Protein AF-A0A5C7QS18-F1 (afdb_monomer_lite)

Sequence (61 aa):
DLPALYVDSEGKATNPVLAPRLKLADLSGRALMIHAGGDNHSDHPAPLGGGGARMACGVIQ

Foldseek 3Di:
DFAWFDADPVRDGDDDGDDPPDDLVVQAQHKDWQAPDTAPPDCPPHHRRPRPHTDDMDGDD

pLDDT: mean 98.03, std 0.81, range [93.69, 98.75]

Structure (mmCIF, N/CA/C/O backbone):
data_AF-A0A5C7QS18-F1
#
_entry.id   AF-A0A5C7QS18-F1
#
loop_
_atom_site.group_PDB
_atom_site.id
_atom_site.type_symbol
_atom_site.label_atom_id
_atom_site.label_alt_id
_atom_site.label_comp_id
_atom_site.label_asym_id
_atom_site.label_entity_id
_atom_site.label_seq_id
_atom_site.pdbx_PDB_ins_code
_atom_site.Cartn_x
_atom_site.Cartn_y
_atom_site.Cartn_z
_atom_site.occupancy
_atom_site.B_iso_or_equiv
_atom_site.auth_seq_id
_atom_site.auth_comp_id
_atom_site.auth_asym_id
_atom_site.auth_atom_id
_atom_site.pdbx_PDB_model_num
ATOM 1 N N . ASP A 1 1 ? 3.925 6.030 3.663 1.00 96.50 1 ASP A N 1
ATOM 2 C CA . ASP A 1 1 ? 4.477 4.854 2.962 1.00 96.50 1 ASP A CA 1
ATOM 3 C C . ASP A 1 1 ? 4.170 3.591 3.733 1.00 96.50 1 ASP A C 1
ATOM 5 O O . ASP A 1 1 ? 4.327 3.563 4.956 1.00 96.50 1 ASP A O 1
ATOM 9 N N . LEU A 1 2 ? 3.673 2.594 3.011 1.00 98.31 2 LEU A N 1
ATOM 10 C CA . LEU A 1 2 ? 3.337 1.251 3.479 1.00 98.31 2 LEU A CA 1
ATOM 11 C C . LEU A 1 2 ? 4.222 0.255 2.712 1.00 98.31 2 LEU A C 1
ATOM 13 O O . LEU A 1 2 ? 4.768 0.636 1.679 1.00 98.31 2 LEU A O 1
ATOM 17 N N . PRO A 1 3 ? 4.352 -1.007 3.152 1.00 98.56 3 PRO A N 1
ATOM 18 C CA . PRO A 1 3 ? 4.904 -2.047 2.289 1.00 98.56 3 PRO A CA 1
ATOM 19 C C . PRO A 1 3 ? 4.108 -2.166 0.979 1.00 98.56 3 PRO A C 1
ATOM 21 O O . PRO A 1 3 ? 2.893 -1.949 0.971 1.00 98.56 3 PRO A O 1
ATOM 24 N N . ALA A 1 4 ? 4.787 -2.522 -0.114 1.00 98.31 4 ALA A N 1
ATOM 25 C CA . ALA A 1 4 ? 4.152 -2.702 -1.417 1.00 98.31 4 ALA A CA 1
ATOM 26 C C . ALA A 1 4 ? 3.058 -3.789 -1.383 1.00 98.31 4 ALA A C 1
ATOM 28 O O . ALA A 1 4 ? 3.197 -4.812 -0.709 1.00 98.31 4 ALA A O 1
ATOM 29 N N . LEU A 1 5 ? 1.977 -3.574 -2.139 1.00 98.56 5 LEU A N 1
ATOM 30 C CA . LEU A 1 5 ? 0.890 -4.542 -2.283 1.00 98.56 5 LEU A CA 1
ATOM 31 C C . LEU A 1 5 ? 1.278 -5.614 -3.308 1.00 98.56 5 LEU A C 1
ATOM 33 O O . LEU A 1 5 ? 1.495 -5.304 -4.477 1.00 98.56 5 LEU A O 1
ATOM 37 N N . TYR A 1 6 ? 1.329 -6.875 -2.883 1.00 98.50 6 TYR A N 1
ATOM 38 C CA . TYR A 1 6 ? 1.522 -7.999 -3.796 1.00 98.50 6 TYR A CA 1
ATOM 39 C C . TYR A 1 6 ? 0.195 -8.417 -4.439 1.00 98.50 6 TYR A C 1
ATOM 41 O O . TYR A 1 6 ? -0.802 -8.622 -3.742 1.00 98.50 6 TYR A O 1
ATOM 49 N N . VAL A 1 7 ? 0.214 -8.579 -5.761 1.00 98.25 7 VAL A N 1
ATOM 50 C CA . VAL A 1 7 ? -0.886 -9.130 -6.558 1.00 98.25 7 VAL A CA 1
ATOM 51 C C . VAL A 1 7 ? -0.372 -10.389 -7.247 1.00 98.25 7 VAL A C 1
ATOM 53 O O . VAL A 1 7 ? 0.674 -10.352 -7.898 1.00 98.25 7 VAL A O 1
ATOM 56 N N . ASP A 1 8 ? -1.077 -11.503 -7.075 1.00 98.25 8 ASP A N 1
ATOM 57 C CA . ASP A 1 8 ? -0.700 -12.775 -7.688 1.00 98.25 8 ASP A CA 1
ATOM 58 C C . ASP A 1 8 ? -1.046 -12.834 -9.189 1.00 98.25 8 ASP A C 1
ATOM 60 O O . ASP A 1 8 ? -1.639 -11.919 -9.767 1.00 98.25 8 ASP A O 1
ATOM 64 N N . SER A 1 9 ? -0.672 -13.935 -9.845 1.00 98.25 9 SER A N 1
ATOM 65 C CA . SER A 1 9 ? -0.927 -14.149 -11.275 1.00 98.25 9 SER A CA 1
ATOM 66 C C . SER A 1 9 ? -2.411 -14.277 -11.642 1.00 98.25 9 SER A C 1
ATOM 68 O O . SER A 1 9 ? -2.742 -14.196 -12.822 1.00 98.25 9 SER A O 1
ATOM 70 N N . GLU A 1 10 ? -3.300 -14.493 -10.668 1.00 98.31 10 GLU A N 1
ATOM 71 C CA . GLU A 1 10 ? -4.756 -14.490 -10.863 1.00 98.31 10 GLU A CA 1
ATOM 72 C C . GLU A 1 10 ? -5.367 -13.092 -10.662 1.00 98.31 10 GLU A C 1
ATOM 74 O O . GLU A 1 10 ? -6.577 -12.918 -10.815 1.00 98.31 10 GLU A O 1
ATOM 79 N N . GLY A 1 11 ? -4.555 -12.088 -10.316 1.00 97.94 11 GLY A N 1
ATOM 80 C CA . GLY A 1 11 ? -5.013 -10.729 -10.049 1.00 97.94 11 GLY A CA 1
ATOM 81 C C . GLY A 1 11 ? -5.555 -10.524 -8.633 1.00 97.94 11 GLY A C 1
ATOM 82 O O . GLY A 1 11 ? -6.256 -9.540 -8.392 1.00 97.94 11 GLY A O 1
ATOM 83 N N . LYS A 1 12 ? -5.267 -11.427 -7.685 1.00 98.50 12 LYS A N 1
ATOM 84 C CA . LYS A 1 12 ? -5.735 -11.321 -6.296 1.00 98.50 12 LYS A CA 1
ATOM 85 C C . LYS A 1 12 ? -4.659 -10.738 -5.387 1.00 98.50 12 LYS A C 1
ATOM 87 O O . LYS A 1 12 ? -3.482 -11.075 -5.477 1.00 98.50 12 LYS A O 1
ATOM 92 N N . ALA A 1 13 ? -5.090 -9.888 -4.458 1.00 98.44 13 ALA A N 1
ATOM 93 C CA . ALA A 1 13 ? -4.236 -9.246 -3.462 1.00 98.44 13 ALA A CA 1
ATOM 94 C C . ALA A 1 13 ? -4.673 -9.659 -2.048 1.00 98.44 13 ALA A C 1
ATOM 96 O O . ALA A 1 13 ? -5.501 -8.997 -1.425 1.00 98.44 13 ALA A O 1
ATOM 97 N N . THR A 1 14 ? -4.168 -10.794 -1.559 1.00 98.31 14 THR A N 1
ATOM 98 C CA . THR A 1 14 ? -4.568 -11.372 -0.257 1.00 98.31 14 THR A CA 1
ATOM 99 C C . THR A 1 14 ? -3.441 -11.421 0.774 1.00 98.31 14 THR A C 1
ATOM 101 O O . THR A 1 14 ? -3.679 -11.813 1.915 1.00 98.31 14 THR A O 1
ATOM 104 N N . ASN A 1 15 ? -2.221 -11.014 0.409 1.00 98.25 15 ASN A N 1
ATOM 105 C CA . ASN A 1 15 ? -1.098 -10.961 1.340 1.00 98.25 15 ASN A CA 1
ATOM 106 C C . ASN A 1 15 ? -1.248 -9.755 2.294 1.00 98.25 15 ASN A C 1
ATOM 108 O O . ASN A 1 15 ? -1.270 -8.616 1.822 1.00 98.25 15 ASN A O 1
ATOM 112 N N . PRO A 1 16 ? -1.366 -9.967 3.618 1.00 98.31 16 PRO A N 1
ATOM 113 C CA . PRO A 1 16 ? -1.487 -8.868 4.566 1.00 98.31 16 PRO A CA 1
ATOM 114 C C . PRO A 1 16 ? -0.138 -8.175 4.787 1.00 98.31 16 PRO A C 1
ATOM 116 O O . PRO A 1 16 ? 0.905 -8.824 4.852 1.00 98.31 16 PRO A O 1
ATOM 119 N N . VAL A 1 17 ? -0.173 -6.859 5.001 1.00 98.25 17 VAL A N 1
ATOM 120 C CA . VAL A 1 17 ? 1.011 -6.046 5.315 1.00 98.25 17 VAL A CA 1
ATOM 121 C C . VAL A 1 17 ? 0.861 -5.347 6.663 1.00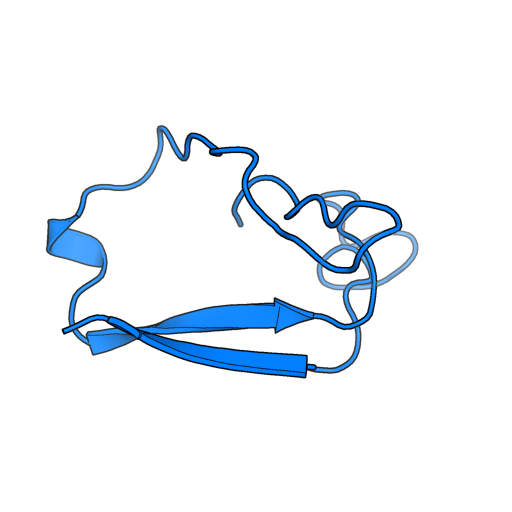 98.25 17 VAL A C 1
ATOM 123 O O . VAL A 1 17 ? -0.242 -5.001 7.084 1.00 98.25 17 VAL A O 1
ATOM 126 N N . LEU A 1 18 ? 1.985 -5.120 7.345 1.00 98.25 18 LEU A N 1
ATOM 127 C CA . LEU A 1 18 ? 2.036 -4.436 8.637 1.00 98.25 18 LEU A CA 1
ATOM 128 C C . LEU A 1 18 ? 2.640 -3.037 8.481 1.00 98.25 18 LEU A C 1
ATOM 130 O O . LEU A 1 18 ? 3.722 -2.877 7.920 1.00 98.25 18 LEU A O 1
ATOM 134 N N . ALA A 1 19 ? 1.977 -2.031 9.053 1.00 98.31 19 ALA A N 1
ATOM 135 C CA . ALA A 1 19 ? 2.470 -0.659 9.120 1.00 98.31 19 ALA A CA 1
ATOM 136 C C . ALA A 1 19 ? 2.676 -0.235 10.587 1.00 98.31 19 ALA A C 1
ATOM 138 O O . ALA A 1 19 ? 1.794 0.389 11.178 1.00 98.31 19 ALA A O 1
ATOM 139 N N . PRO A 1 20 ? 3.835 -0.541 11.204 1.00 97.94 20 PRO A N 1
ATOM 140 C CA . PRO A 1 20 ? 4.032 -0.394 12.652 1.00 97.94 20 PRO A CA 1
ATOM 141 C C . PRO A 1 20 ? 4.048 1.065 13.138 1.00 97.94 20 PRO A C 1
ATOM 143 O O . PRO A 1 20 ? 4.003 1.321 14.336 1.00 97.94 20 PRO A O 1
ATOM 146 N N . ARG A 1 21 ? 4.127 2.031 12.213 1.00 98.00 21 ARG A N 1
ATOM 147 C CA . ARG A 1 21 ? 4.136 3.472 12.502 1.00 98.00 21 ARG A CA 1
ATOM 148 C C . ARG A 1 21 ? 2.742 4.112 12.494 1.00 98.00 21 ARG A C 1
ATOM 150 O O . ARG A 1 21 ? 2.652 5.314 12.716 1.00 98.00 21 ARG A O 1
ATOM 157 N N . LEU A 1 22 ? 1.682 3.354 12.197 1.00 97.56 22 LEU A N 1
ATOM 158 C CA . LEU A 1 22 ? 0.319 3.876 12.066 1.00 97.56 22 LEU A CA 1
ATOM 159 C C . LEU A 1 22 ? -0.587 3.400 13.201 1.00 97.56 22 LEU A C 1
ATOM 161 O O . LEU A 1 22 ? -0.494 2.260 13.654 1.00 97.56 22 LEU A O 1
ATOM 165 N N . LYS A 1 23 ? -1.517 4.267 13.607 1.00 97.44 23 LYS A N 1
ATOM 166 C CA . LYS A 1 23 ? -2.670 3.910 14.437 1.00 97.44 23 LYS A CA 1
ATOM 167 C C . LYS A 1 23 ? -3.936 4.061 13.601 1.00 97.44 23 LYS A C 1
ATOM 169 O O . LYS A 1 23 ? -4.038 4.982 12.799 1.00 97.44 23 LYS A O 1
ATOM 174 N N . LEU A 1 24 ? -4.928 3.196 13.820 1.00 96.31 24 LEU A N 1
ATOM 175 C CA . LEU A 1 24 ? -6.196 3.247 13.073 1.00 96.31 24 LEU A CA 1
ATOM 176 C C . LEU A 1 24 ? -6.916 4.595 13.212 1.00 96.31 24 LEU A C 1
ATOM 178 O O . LEU A 1 24 ? -7.473 5.089 12.238 1.00 96.31 24 LEU A O 1
ATOM 182 N N . ALA A 1 25 ? -6.849 5.216 14.393 1.00 96.81 25 ALA A N 1
ATOM 183 C CA . ALA A 1 25 ? -7.452 6.525 14.644 1.00 96.81 25 ALA A CA 1
ATOM 184 C C . ALA A 1 25 ? -6.896 7.635 13.733 1.00 96.81 25 ALA A C 1
ATOM 186 O O . ALA A 1 25 ? -7.596 8.603 13.460 1.00 96.81 25 ALA A O 1
ATOM 187 N N . ASP A 1 26 ? -5.669 7.482 13.225 1.00 96.12 26 ASP A N 1
ATOM 188 C CA . ASP A 1 26 ? -5.060 8.462 12.329 1.00 96.12 26 ASP A CA 1
ATOM 189 C C . ASP A 1 26 ? -5.593 8.347 10.895 1.00 96.12 26 ASP A C 1
ATOM 191 O O . ASP A 1 26 ? -5.279 9.208 10.078 1.00 96.12 26 ASP A O 1
ATOM 195 N N . LEU A 1 27 ? -6.345 7.293 10.553 1.00 97.06 27 LEU A N 1
ATOM 196 C CA . LEU A 1 27 ? -6.700 6.963 9.170 1.00 97.06 27 LEU A CA 1
ATOM 197 C C . LEU A 1 27 ? -8.077 7.466 8.725 1.00 97.06 27 LEU A C 1
ATOM 199 O O . LEU A 1 27 ? -8.285 7.597 7.520 1.00 97.06 27 LEU A O 1
ATOM 203 N N . SER A 1 28 ? -8.992 7.766 9.651 1.00 97.06 28 SER A N 1
ATOM 204 C CA . SER A 1 28 ? -10.335 8.254 9.301 1.00 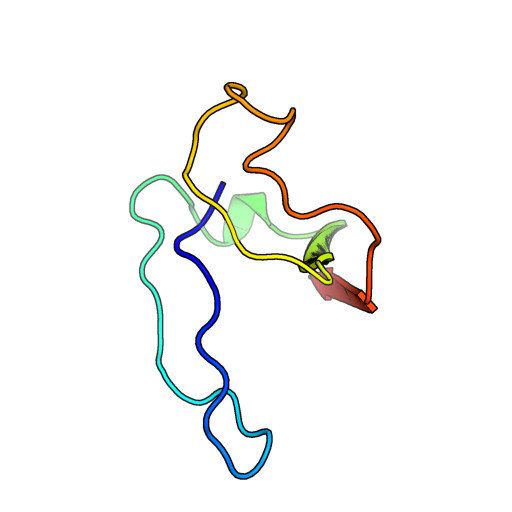97.06 28 SER A CA 1
ATOM 205 C C . SER A 1 28 ? -10.249 9.545 8.475 1.00 97.06 28 SER A C 1
ATOM 207 O O . SER A 1 28 ? -9.469 10.454 8.774 1.00 97.06 28 SER A O 1
ATOM 209 N N . GLY A 1 29 ? -11.004 9.599 7.378 1.00 97.31 29 GLY A N 1
ATOM 210 C CA . GLY A 1 29 ? -11.009 10.707 6.423 1.00 97.31 29 GLY A CA 1
ATOM 211 C C . GLY A 1 29 ? -9.816 10.741 5.458 1.00 97.31 29 GLY A C 1
ATOM 212 O O . GLY A 1 29 ? -9.726 11.660 4.642 1.00 97.31 29 GLY A O 1
ATOM 213 N N . ARG A 1 30 ? -8.899 9.764 5.510 1.00 98.19 30 ARG A N 1
ATOM 214 C CA . ARG A 1 30 ? -7.789 9.632 4.548 1.00 98.19 30 ARG A CA 1
ATOM 215 C C . ARG A 1 30 ? -8.144 8.682 3.408 1.00 98.19 30 ARG A C 1
ATOM 217 O O . ARG A 1 30 ? -9.096 7.913 3.491 1.00 98.19 30 ARG A O 1
ATOM 224 N N . ALA A 1 31 ? -7.347 8.716 2.343 1.00 98.44 31 ALA A N 1
ATOM 225 C CA . ALA A 1 31 ? -7.465 7.793 1.221 1.00 98.44 31 ALA A CA 1
ATOM 226 C C . ALA A 1 31 ? -6.316 6.776 1.208 1.00 98.44 31 ALA A C 1
ATOM 228 O O . ALA A 1 31 ? -5.156 7.144 1.408 1.00 98.44 31 ALA A O 1
ATOM 229 N N . LEU A 1 32 ? -6.640 5.517 0.918 1.00 98.38 32 LEU A N 1
ATOM 230 C CA . LEU A 1 32 ? -5.680 4.487 0.538 1.00 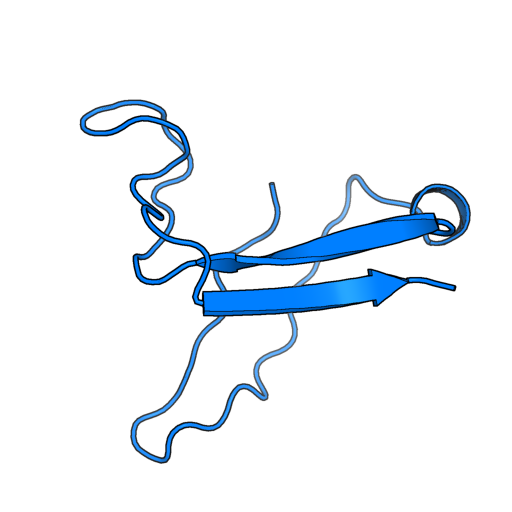98.38 32 LEU A CA 1
ATOM 231 C C . LEU A 1 32 ? -5.550 4.473 -0.988 1.00 98.38 32 LEU A C 1
ATOM 233 O O . LEU A 1 32 ? -6.560 4.444 -1.690 1.00 98.38 32 LEU A O 1
ATOM 237 N N . MET A 1 33 ? -4.316 4.498 -1.492 1.00 98.75 33 MET A N 1
ATOM 238 C CA . MET A 1 33 ? -4.010 4.576 -2.921 1.00 98.75 33 MET A CA 1
ATOM 239 C C . MET A 1 33 ? -3.237 3.340 -3.377 1.00 98.75 33 MET A C 1
ATOM 241 O O . MET A 1 33 ? -2.311 2.909 -2.695 1.00 98.75 33 MET A O 1
ATOM 245 N N . ILE A 1 34 ? -3.584 2.813 -4.549 1.00 98.69 34 ILE A N 1
ATOM 246 C CA . ILE A 1 34 ? -2.823 1.779 -5.255 1.00 98.69 34 ILE A CA 1
ATOM 247 C C . ILE A 1 34 ? -2.294 2.400 -6.544 1.00 98.69 34 ILE A C 1
ATOM 249 O O . ILE A 1 34 ? -3.048 3.006 -7.309 1.00 98.69 34 ILE A O 1
ATOM 253 N N . HIS A 1 35 ? -0.993 2.266 -6.765 1.00 98.75 35 HIS A N 1
ATOM 254 C CA . HIS A 1 35 ? -0.289 2.797 -7.925 1.00 98.75 35 HIS A CA 1
ATOM 255 C C . HIS A 1 35 ? -0.108 1.729 -9.019 1.00 98.75 35 HIS A C 1
ATOM 257 O O . HIS A 1 35 ? -0.303 0.544 -8.764 1.00 98.75 35 HIS A O 1
ATOM 263 N N . ALA A 1 36 ? 0.225 2.156 -10.241 1.00 98.44 36 ALA A N 1
ATOM 264 C CA . ALA A 1 36 ? 0.460 1.257 -11.375 1.00 98.44 36 ALA A CA 1
ATOM 265 C C . ALA A 1 36 ? 1.818 0.543 -11.322 1.00 98.44 36 ALA A C 1
ATOM 267 O O . ALA A 1 36 ? 1.950 -0.576 -11.814 1.00 98.44 36 ALA A O 1
ATOM 268 N N . GLY A 1 37 ? 2.826 1.213 -10.765 1.00 98.25 37 GLY A N 1
ATOM 269 C CA . GLY A 1 37 ? 4.162 0.678 -10.540 1.00 98.25 37 GLY A CA 1
ATOM 270 C C . GLY A 1 37 ? 4.344 0.095 -9.139 1.00 98.25 37 GLY A C 1
ATOM 271 O O . GLY A 1 37 ? 3.428 0.086 -8.316 1.00 98.25 37 GLY A O 1
ATOM 272 N N . GLY A 1 38 ? 5.562 -0.381 -8.876 1.00 98.19 38 GLY A N 1
ATOM 273 C CA . GLY A 1 38 ? 5.990 -0.806 -7.543 1.00 98.19 38 GLY A CA 1
ATOM 274 C C . GLY A 1 38 ? 6.388 0.366 -6.641 1.00 98.19 38 GLY A C 1
ATOM 275 O O . GLY A 1 38 ? 6.118 1.526 -6.942 1.00 98.19 38 GLY A O 1
ATOM 276 N N . ASP A 1 39 ? 7.061 0.045 -5.541 1.00 98.62 39 ASP A N 1
ATOM 277 C CA . ASP A 1 39 ? 7.635 1.022 -4.615 1.00 98.62 39 ASP A CA 1
ATOM 278 C C . ASP A 1 39 ? 8.995 0.500 -4.126 1.00 98.62 39 ASP A C 1
ATOM 280 O O . ASP A 1 39 ? 9.064 -0.558 -3.499 1.00 98.62 39 ASP A O 1
ATOM 284 N N . ASN A 1 40 ? 10.085 1.203 -4.452 1.00 98.38 40 ASN A N 1
ATOM 285 C CA . ASN A 1 40 ? 11.425 0.895 -3.931 1.00 98.38 40 ASN A CA 1
ATOM 286 C C . ASN A 1 40 ? 11.757 1.649 -2.626 1.00 98.38 40 ASN A C 1
ATOM 288 O O . ASN A 1 40 ? 12.887 1.564 -2.142 1.00 98.38 40 ASN A O 1
ATOM 292 N 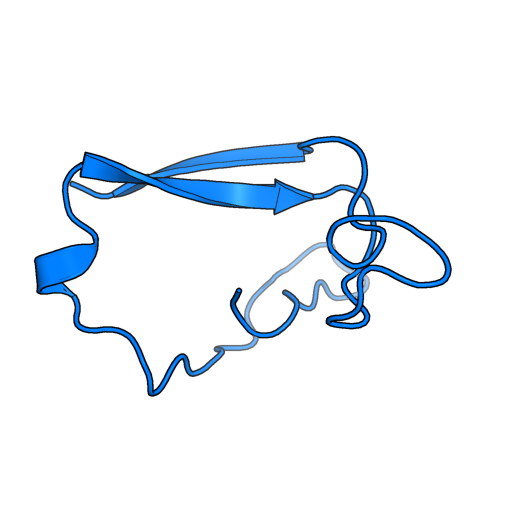N . HIS A 1 41 ? 10.797 2.397 -2.078 1.00 98.19 41 HIS A N 1
ATOM 293 C CA . HIS A 1 41 ? 10.900 3.232 -0.882 1.00 98.19 41 HIS A CA 1
ATOM 294 C C . HIS A 1 41 ? 11.971 4.329 -0.959 1.00 98.19 41 HIS A C 1
ATOM 296 O O . HIS A 1 41 ? 12.502 4.770 0.063 1.00 98.19 41 HIS A O 1
ATOM 302 N N . SER A 1 42 ? 12.303 4.778 -2.168 1.00 98.44 42 SER A N 1
ATOM 303 C CA . SER A 1 42 ? 13.258 5.851 -2.415 1.00 98.44 42 SER A CA 1
ATOM 304 C C . SER A 1 42 ? 12.748 6.790 -3.504 1.00 98.44 42 SER A C 1
ATOM 306 O O . SER A 1 42 ? 12.040 6.382 -4.417 1.00 98.44 42 SER A O 1
ATOM 308 N N . ASP A 1 43 ? 13.152 8.057 -3.447 1.00 98.56 43 ASP A N 1
ATOM 309 C CA . ASP A 1 43 ? 12.923 9.008 -4.542 1.00 98.56 43 ASP A CA 1
ATOM 310 C C . ASP A 1 43 ? 13.931 8.845 -5.697 1.00 98.56 43 ASP A C 1
ATOM 312 O O . ASP A 1 43 ? 13.843 9.544 -6.708 1.00 98.56 43 ASP A O 1
ATOM 316 N N . HIS A 1 44 ? 14.905 7.936 -5.565 1.00 97.44 44 HIS A N 1
ATOM 317 C CA . HIS A 1 44 ? 15.868 7.615 -6.614 1.00 97.44 44 HIS A CA 1
ATOM 318 C C . HIS A 1 44 ? 15.719 6.149 -7.061 1.00 97.44 44 HIS A C 1
ATOM 320 O O . HIS A 1 44 ? 15.635 5.253 -6.219 1.00 97.44 44 HIS A O 1
ATOM 326 N N . PRO A 1 45 ? 15.722 5.860 -8.376 1.00 97.75 45 PRO A N 1
ATOM 327 C CA . PRO A 1 45 ? 15.884 6.791 -9.499 1.00 97.75 45 PRO A CA 1
ATOM 328 C C . PRO A 1 45 ? 14.616 7.567 -9.887 1.00 97.75 45 PRO A C 1
ATOM 330 O O . PRO A 1 45 ? 14.707 8.485 -10.699 1.00 97.75 45 PRO A O 1
ATOM 333 N N . ALA A 1 46 ? 13.455 7.215 -9.334 1.00 98.25 46 ALA A N 1
ATOM 334 C CA . ALA A 1 46 ? 12.179 7.849 -9.644 1.0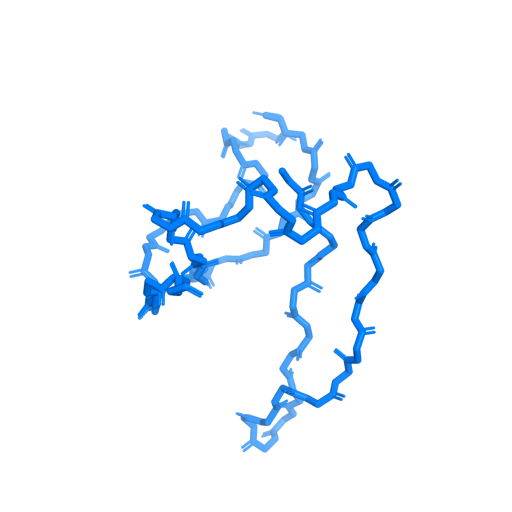0 98.25 46 ALA A CA 1
ATOM 335 C C . ALA A 1 46 ? 11.497 8.359 -8.362 1.00 98.25 46 ALA A C 1
ATOM 337 O O . ALA A 1 46 ? 11.530 7.646 -7.359 1.00 98.25 46 ALA A O 1
ATOM 338 N N . PRO A 1 47 ? 10.839 9.536 -8.389 1.00 98.31 47 PRO A N 1
ATOM 339 C CA . PRO A 1 47 ? 10.144 10.075 -7.223 1.00 98.31 47 PRO A CA 1
ATOM 340 C C . PRO A 1 47 ? 9.079 9.124 -6.668 1.00 98.31 47 PRO A C 1
ATOM 342 O O . PRO A 1 47 ? 8.422 8.405 -7.428 1.00 98.31 47 PRO A O 1
ATOM 345 N N . LEU A 1 48 ? 8.854 9.196 -5.356 1.00 97.94 48 LEU A N 1
ATOM 346 C CA . LEU A 1 48 ? 7.808 8.473 -4.630 1.00 97.94 48 LEU A CA 1
ATOM 347 C C . LEU A 1 48 ? 7.839 6.959 -4.892 1.00 97.94 48 LEU A C 1
ATOM 349 O O . LEU A 1 48 ? 6.801 6.343 -5.147 1.00 97.94 48 LEU A O 1
ATOM 353 N N . GLY A 1 49 ? 9.034 6.367 -4.916 1.00 98.50 49 GLY A N 1
ATOM 354 C CA . GLY A 1 49 ? 9.202 4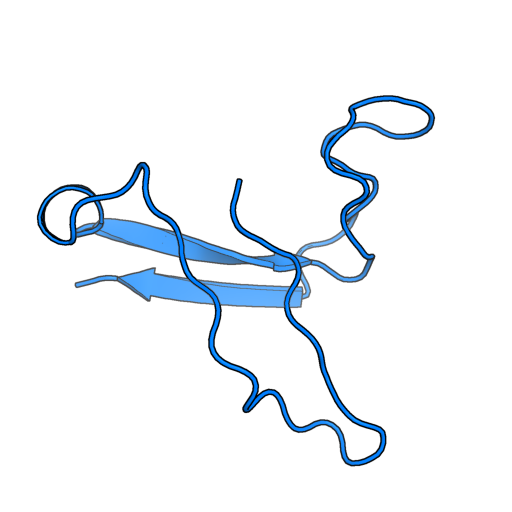.926 -5.081 1.00 98.50 49 GLY A CA 1
ATOM 355 C C . GLY A 1 49 ? 9.059 4.406 -6.510 1.00 98.50 49 GLY A C 1
ATOM 356 O O . GLY A 1 49 ? 9.217 3.208 -6.742 1.00 98.50 49 GLY A O 1
ATOM 357 N N . GLY A 1 50 ? 8.742 5.278 -7.475 1.00 98.62 50 GLY A N 1
ATOM 358 C CA . GLY A 1 50 ? 8.451 4.880 -8.852 1.00 98.62 50 GLY A CA 1
ATOM 359 C C . GLY A 1 50 ? 7.039 4.324 -9.076 1.00 98.62 50 GLY A C 1
ATOM 360 O O . GLY A 1 50 ? 6.795 3.703 -10.110 1.00 98.62 50 GLY A O 1
ATOM 361 N N . GLY A 1 51 ? 6.089 4.572 -8.165 1.00 98.56 51 GLY A N 1
ATOM 362 C CA . GLY A 1 51 ? 4.713 4.070 -8.298 1.00 98.56 51 GLY A CA 1
ATOM 363 C C . GLY A 1 51 ? 3.953 4.627 -9.511 1.00 98.56 51 GLY A C 1
ATOM 364 O O . GLY A 1 51 ? 3.105 3.953 -10.097 1.00 98.56 51 GLY A O 1
ATOM 365 N N . GLY A 1 52 ? 4.252 5.853 -9.942 1.00 98.25 52 GLY A N 1
ATOM 366 C CA . GLY A 1 52 ? 3.613 6.451 -11.118 1.00 98.25 52 GLY A CA 1
ATOM 367 C C . GLY A 1 52 ? 2.106 6.690 -10.938 1.00 98.25 52 GLY A C 1
ATOM 368 O O . GLY A 1 52 ? 1.663 7.194 -9.901 1.00 98.25 52 GLY A O 1
ATOM 369 N N . ALA A 1 53 ? 1.315 6.378 -11.971 1.00 98.50 53 ALA A N 1
ATOM 370 C CA . ALA A 1 53 ? -0.122 6.661 -12.016 1.00 98.50 53 ALA A CA 1
ATOM 371 C C . ALA A 1 53 ? -0.913 5.968 -10.891 1.00 98.50 53 ALA A C 1
ATOM 373 O O . ALA A 1 53 ? -0.532 4.910 -10.397 1.00 98.50 53 ALA A O 1
ATOM 374 N N . ARG A 1 54 ? -2.045 6.564 -10.507 1.00 98.56 54 ARG A N 1
ATOM 375 C CA . ARG A 1 54 ? -2.964 6.037 -9.487 1.00 98.56 54 ARG A CA 1
ATOM 376 C C . ARG A 1 54 ? -3.977 5.103 -10.153 1.00 98.56 54 ARG A C 1
ATOM 378 O O . ARG A 1 54 ? -4.746 5.565 -10.990 1.00 98.56 54 ARG A O 1
ATOM 385 N N . MET A 1 55 ? -3.973 3.821 -9.794 1.00 98.06 55 MET A N 1
ATOM 386 C CA . MET A 1 55 ? -4.856 2.802 -10.377 1.00 98.06 55 MET A CA 1
ATOM 387 C C . MET A 1 55 ? -6.153 2.590 -9.599 1.00 98.06 55 MET A C 1
ATOM 389 O O . MET A 1 55 ? -7.196 2.380 -10.209 1.00 98.06 55 MET A O 1
ATOM 393 N N . ALA A 1 56 ? -6.103 2.630 -8.268 1.00 98.38 56 ALA A N 1
ATOM 394 C CA . ALA A 1 56 ? -7.285 2.474 -7.424 1.00 98.38 56 ALA A CA 1
ATOM 395 C C . ALA A 1 56 ? -7.170 3.326 -6.159 1.00 98.38 56 ALA A C 1
ATOM 397 O O . ALA A 1 56 ? -6.071 3.632 -5.695 1.00 98.38 56 ALA A O 1
ATOM 398 N N . CYS A 1 57 ? -8.316 3.721 -5.611 1.00 98.38 57 CYS A N 1
ATOM 399 C CA . CYS A 1 57 ? -8.408 4.592 -4.447 1.00 98.38 57 CYS A CA 1
ATOM 400 C C . CYS A 1 57 ? -9.642 4.231 -3.614 1.00 98.38 57 CYS A C 1
ATOM 402 O O . CYS A 1 57 ? -10.684 3.895 -4.177 1.00 98.38 57 CYS A O 1
ATOM 404 N N . GLY A 1 58 ? -9.543 4.351 -2.291 1.00 98.44 58 GLY A N 1
ATOM 405 C CA . GLY A 1 58 ? -10.677 4.231 -1.375 1.00 98.44 58 GLY A CA 1
ATOM 406 C C . GLY A 1 58 ? -10.520 5.142 -0.162 1.00 98.44 58 GLY A C 1
ATOM 407 O O . GLY A 1 58 ? -9.417 5.289 0.362 1.00 98.44 58 GLY A O 1
ATOM 408 N N . VAL A 1 59 ? -11.616 5.761 0.280 1.00 98.31 59 VAL A N 1
ATOM 409 C CA . VAL A 1 59 ? -11.647 6.592 1.495 1.00 98.31 59 VAL A CA 1
ATOM 410 C C . VAL A 1 59 ? -11.872 5.701 2.714 1.00 98.31 59 VAL A C 1
ATOM 412 O O . VAL A 1 59 ? -12.755 4.846 2.701 1.00 98.31 59 VAL A O 1
ATOM 415 N N . ILE A 1 60 ? -11.083 5.913 3.764 1.00 97.94 60 ILE A N 1
ATOM 416 C CA . ILE A 1 60 ? -11.218 5.248 5.061 1.00 97.94 60 ILE A CA 1
ATOM 417 C C . ILE A 1 60 ? -12.181 6.081 5.916 1.00 97.94 60 ILE A C 1
ATOM 419 O O . ILE A 1 60 ? -11.968 7.285 6.079 1.00 97.94 60 ILE A O 1
ATOM 423 N N . GLN A 1 61 ? -13.244 5.452 6.425 1.00 93.69 61 GLN A N 1
ATOM 424 C CA . GLN A 1 61 ? -14.279 6.081 7.259 1.00 93.69 61 GLN A CA 1
ATOM 425 C C . GLN A 1 61 ? -13.973 5.889 8.743 1.00 93.69 61 GLN A C 1
ATOM 427 O O . GLN A 1 61 ? -13.609 4.756 9.124 1.00 93.69 61 GLN A O 1
#

Radius of gyration: 12.65 Å; chains: 1; bounding box: 30×25×27 Å

Secondary structure (DSSP, 8-state):
--PPPP--TTS--------TT--GGGTTT-EEEEESS---SSSSSSGGGG--SEEEEEE--